Protein AF-A0A800K7D4-F1 (afdb_monomer_lite)

Foldseek 3Di:
DDDPFDDLVNLLLVLLVLLLVVCVCQLVPQDDPQCVFQAVVDVLLLDPNSLVVVQVAFSGDDPVSVVVVHHDSVVSNVRSVQCNVPVRRSNSVCVVVSNVRSNVLSVQLVVCVVPDGSVVSSVRSNCSSCVVVVVPPQPVQVVVLVVQCVVDDDPVSNVVSVVSNVVSVDDPPPPDD

Structure (mmCIF, N/CA/C/O backbone):
data_AF-A0A800K7D4-F1
#
_entry.id   AF-A0A800K7D4-F1
#
loop_
_atom_site.group_PDB
_atom_site.id
_atom_site.type_symbol
_atom_site.label_atom_id
_atom_site.label_alt_id
_atom_site.label_comp_id
_atom_site.label_asym_id
_atom_site.label_entity_id
_atom_site.label_seq_id
_atom_site.pdbx_PDB_ins_code
_atom_site.Cartn_x
_atom_site.Cartn_y
_atom_site.Cartn_z
_atom_site.occupancy
_atom_site.B_iso_or_equiv
_atom_site.auth_seq_id
_atom_site.auth_comp_id
_atom_site.auth_asym_id
_atom_site.auth_atom_id
_atom_site.pdbx_PDB_model_num
ATOM 1 N N . MET A 1 1 ? -34.638 -2.092 23.183 1.00 52.38 1 MET A N 1
ATOM 2 C CA . MET A 1 1 ? -34.035 -3.044 22.227 1.00 52.38 1 MET A CA 1
ATOM 3 C C . MET A 1 1 ? -32.541 -2.761 22.207 1.00 52.38 1 MET A C 1
ATOM 5 O O . MET A 1 1 ? -32.142 -1.750 21.649 1.00 52.38 1 MET A O 1
ATOM 9 N N . SER A 1 2 ? -31.735 -3.540 22.931 1.00 46.84 2 SER A N 1
ATOM 10 C CA . SER A 1 2 ? -30.286 -3.308 23.011 1.00 46.84 2 SER A CA 1
ATOM 11 C C . SER A 1 2 ? -29.636 -3.793 21.720 1.00 46.84 2 SER A C 1
ATOM 13 O O . SER A 1 2 ? -29.827 -4.948 21.340 1.00 46.84 2 SER A O 1
ATOM 15 N N . LEU A 1 3 ? -28.909 -2.916 21.026 1.00 51.38 3 LEU A N 1
ATOM 16 C CA . LEU A 1 3 ? -28.134 -3.319 19.855 1.00 51.38 3 LEU A CA 1
ATOM 17 C C . LEU A 1 3 ? -27.093 -4.369 20.278 1.00 51.38 3 LEU A C 1
ATOM 19 O O . LEU A 1 3 ? -26.510 -4.244 21.359 1.00 51.38 3 LEU A O 1
ATOM 23 N N . PRO A 1 4 ? -26.856 -5.411 19.465 1.00 69.06 4 PRO A N 1
ATOM 24 C CA . PRO A 1 4 ? -25.819 -6.387 19.763 1.00 69.06 4 PRO A CA 1
ATOM 25 C C . PRO A 1 4 ? -24.453 -5.691 19.836 1.00 69.06 4 PRO A C 1
ATOM 27 O O . PRO A 1 4 ? -24.137 -4.845 19.001 1.00 69.06 4 PRO A O 1
ATOM 30 N N . ALA A 1 5 ? -23.639 -6.057 20.829 1.00 79.38 5 ALA A N 1
ATOM 31 C CA . ALA A 1 5 ? -22.302 -5.497 20.997 1.00 79.38 5 ALA A CA 1
ATOM 32 C C . ALA A 1 5 ? -21.438 -5.744 19.742 1.00 79.38 5 ALA A C 1
ATOM 34 O O . ALA A 1 5 ? -21.399 -6.855 19.201 1.00 79.38 5 ALA A O 1
ATOM 35 N N . LEU A 1 6 ? -20.739 -4.706 19.272 1.00 86.50 6 LEU A N 1
ATOM 36 C CA . LEU A 1 6 ? -19.822 -4.800 18.137 1.00 86.50 6 LEU A CA 1
ATOM 37 C C . LEU A 1 6 ? -18.617 -5.669 18.519 1.00 86.50 6 LEU A C 1
ATOM 39 O O . LEU A 1 6 ? -17.787 -5.274 19.332 1.00 86.50 6 LEU A O 1
ATOM 43 N N . SER A 1 7 ? -18.492 -6.849 17.913 1.00 95.38 7 SER A N 1
ATOM 44 C CA . SER A 1 7 ? -17.304 -7.687 18.100 1.00 95.38 7 SER A CA 1
ATOM 45 C C . SER A 1 7 ? -16.097 -7.098 17.361 1.00 95.38 7 SER A C 1
ATOM 47 O O . SER A 1 7 ? -16.237 -6.725 16.191 1.00 95.38 7 SER A O 1
ATOM 49 N N . VAL A 1 8 ? -14.909 -7.154 17.968 1.00 96.00 8 VAL A N 1
ATOM 50 C CA . VAL A 1 8 ? -13.633 -6.725 17.359 1.00 96.00 8 VAL A CA 1
ATOM 51 C C . VAL A 1 8 ? -13.397 -7.376 15.992 1.00 96.00 8 VAL A C 1
ATOM 53 O O . VAL A 1 8 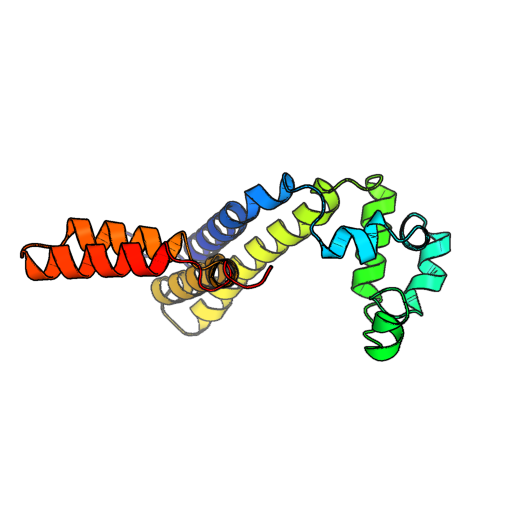? -13.049 -6.694 15.035 1.00 96.00 8 VAL A O 1
ATOM 56 N N . ARG A 1 9 ? -13.684 -8.678 15.845 1.00 97.31 9 ARG A N 1
ATOM 57 C CA . ARG A 1 9 ? -13.520 -9.389 14.564 1.00 97.31 9 ARG A CA 1
ATOM 58 C C . ARG A 1 9 ? -14.369 -8.787 13.440 1.00 97.31 9 ARG A C 1
ATOM 60 O O . ARG A 1 9 ? -13.878 -8.612 12.332 1.00 97.31 9 ARG A O 1
ATOM 67 N N . ARG A 1 10 ? -15.639 -8.469 13.719 1.00 96.44 10 ARG A N 1
ATOM 68 C CA . ARG A 1 10 ? -16.529 -7.809 12.745 1.00 96.44 10 ARG A CA 1
ATOM 69 C C . ARG A 1 10 ? -16.055 -6.393 12.430 1.00 96.44 10 ARG A C 1
ATOM 71 O O . ARG A 1 10 ? -16.090 -6.017 11.268 1.00 96.44 10 ARG A O 1
ATOM 78 N N . ALA A 1 11 ? -15.584 -5.649 13.431 1.00 95.44 11 ALA A N 1
ATOM 79 C CA . ALA A 1 11 ? -15.017 -4.318 13.232 1.00 95.44 11 ALA A CA 1
ATOM 80 C C . ALA A 1 11 ? -13.775 -4.356 12.322 1.00 95.44 11 ALA A C 1
ATOM 82 O O . ALA A 1 11 ? -13.707 -3.609 11.351 1.00 95.44 11 ALA A O 1
ATOM 83 N N . ALA A 1 12 ? -12.839 -5.275 12.575 1.00 97.94 12 ALA A N 1
ATOM 84 C CA . ALA A 1 12 ? -11.634 -5.437 11.765 1.00 97.94 12 ALA A CA 1
ATOM 85 C C . ALA A 1 12 ? -11.963 -5.850 10.322 1.00 97.94 12 ALA A C 1
ATOM 87 O O . ALA A 1 12 ? -11.444 -5.256 9.381 1.00 97.94 12 ALA A O 1
ATOM 88 N N . LEU A 1 13 ? -12.874 -6.816 10.136 1.00 98.19 13 LEU A N 1
ATOM 89 C CA . LEU A 1 13 ? -13.342 -7.214 8.803 1.00 98.19 13 LEU A CA 1
ATOM 90 C C . LEU A 1 13 ? -14.009 -6.052 8.063 1.00 98.19 13 LEU A C 1
ATOM 92 O O . LEU A 1 13 ? -13.747 -5.853 6.881 1.00 98.19 13 LEU A O 1
ATOM 96 N N . PHE A 1 14 ? -14.846 -5.275 8.752 1.00 97.00 14 PHE A N 1
ATOM 97 C CA . PHE A 1 14 ? -15.497 -4.114 8.157 1.00 97.00 14 PHE A CA 1
ATOM 98 C C . PHE A 1 14 ? -14.473 -3.062 7.715 1.00 97.00 14 PHE A C 1
ATOM 100 O O . PHE A 1 14 ? -14.532 -2.608 6.577 1.00 97.00 14 PHE A O 1
ATOM 107 N N . ALA A 1 15 ? -13.496 -2.730 8.566 1.00 96.81 15 ALA A N 1
ATOM 108 C CA . ALA A 1 15 ? -12.430 -1.793 8.218 1.00 96.81 15 ALA A CA 1
ATOM 109 C C . ALA A 1 15 ? -11.585 -2.284 7.031 1.00 96.81 15 ALA A C 1
ATOM 111 O O . ALA A 1 15 ? -11.291 -1.494 6.138 1.00 96.81 15 ALA A O 1
ATOM 112 N N . ALA A 1 16 ? -11.249 -3.577 6.969 1.00 97.69 16 ALA A N 1
ATOM 113 C CA . ALA A 1 16 ? -10.541 -4.149 5.822 1.00 97.69 16 ALA A CA 1
ATOM 114 C C . ALA A 1 16 ? -11.341 -4.043 4.521 1.00 97.69 16 ALA A C 1
ATOM 116 O O . ALA A 1 16 ? -10.790 -3.648 3.495 1.00 97.69 16 ALA A O 1
ATOM 117 N N . VAL A 1 17 ? -12.639 -4.362 4.557 1.00 97.62 17 VAL A N 1
ATOM 118 C CA . VAL A 1 17 ? -13.511 -4.244 3.381 1.00 97.62 17 VAL A CA 1
ATOM 119 C C . VAL A 1 17 ? -13.578 -2.793 2.912 1.00 97.62 17 VAL A C 1
ATOM 121 O O . VAL A 1 17 ? -13.370 -2.537 1.731 1.00 97.62 17 VAL A O 1
ATOM 124 N N . VAL A 1 18 ? -13.804 -1.839 3.820 1.00 96.06 18 VAL A N 1
ATOM 125 C CA . VAL A 1 18 ? -13.840 -0.410 3.469 1.00 96.06 18 VAL A CA 1
ATOM 126 C C . VAL A 1 18 ? -12.495 0.057 2.904 1.00 96.06 18 VAL A C 1
ATOM 128 O O . VAL A 1 18 ? -12.477 0.673 1.841 1.00 96.06 18 VAL A O 1
ATOM 131 N N . GLY A 1 19 ? -11.379 -0.286 3.554 1.00 94.19 19 GLY A N 1
ATOM 132 C CA . GLY A 1 19 ? -10.034 0.062 3.086 1.00 94.19 19 GLY A CA 1
ATOM 133 C C . GLY A 1 19 ? -9.729 -0.491 1.694 1.00 94.19 19 GLY A C 1
ATOM 134 O O . GLY A 1 19 ? -9.208 0.229 0.848 1.00 94.19 19 GLY A O 1
ATOM 135 N N . GLY A 1 20 ? -10.116 -1.736 1.411 1.00 94.50 20 GLY A N 1
ATOM 136 C CA . GLY A 1 20 ? -9.974 -2.313 0.074 1.00 94.50 20 GLY A CA 1
ATOM 137 C C . GLY A 1 20 ? -10.858 -1.623 -0.969 1.00 94.50 20 GLY A C 1
ATOM 138 O O . GLY A 1 20 ? -10.386 -1.303 -2.059 1.00 94.50 20 GLY A O 1
ATOM 139 N N . LEU A 1 21 ? -12.127 -1.359 -0.640 1.00 95.00 21 LEU A N 1
ATOM 140 C CA . LEU A 1 21 ? -13.088 -0.750 -1.566 1.00 95.00 21 LEU A CA 1
ATOM 141 C C . LEU A 1 21 ? -12.703 0.678 -1.970 1.00 95.00 21 LEU A C 1
ATOM 143 O O . LEU A 1 21 ? -12.837 1.017 -3.143 1.00 95.00 21 LEU A O 1
ATOM 147 N N . VAL A 1 22 ? -12.183 1.488 -1.040 1.00 93.12 22 VAL A N 1
ATOM 148 C CA . VAL A 1 22 ? -11.739 2.868 -1.321 1.00 93.12 22 VAL A CA 1
ATOM 149 C C . VAL A 1 22 ? -10.642 2.914 -2.391 1.00 93.12 22 VAL A C 1
ATOM 151 O O . VAL A 1 22 ? -10.618 3.837 -3.200 1.00 93.12 22 VAL A O 1
ATOM 154 N N . HIS A 1 23 ? -9.773 1.902 -2.449 1.00 88.19 23 HIS A N 1
ATOM 155 C CA . HIS A 1 23 ? -8.665 1.844 -3.409 1.00 88.19 23 HIS A CA 1
ATOM 156 C C . HIS A 1 23 ? -8.905 0.885 -4.581 1.00 88.19 23 HIS A C 1
ATOM 158 O O . HIS A 1 23 ? -8.018 0.705 -5.415 1.00 88.19 23 HIS A O 1
ATOM 164 N N . LEU A 1 24 ? -10.096 0.291 -4.702 1.00 90.81 24 LEU A N 1
ATOM 165 C CA . LEU A 1 24 ? -10.374 -0.705 -5.740 1.00 90.81 24 LEU A CA 1
ATOM 166 C C . LEU A 1 24 ? -10.248 -0.129 -7.161 1.00 90.81 24 LEU A C 1
ATOM 168 O O . LEU A 1 24 ? -9.808 -0.825 -8.075 1.00 90.81 24 LEU A O 1
ATOM 172 N N . GLY A 1 25 ? -10.572 1.157 -7.334 1.00 89.69 25 GLY A N 1
ATOM 173 C CA . GLY A 1 25 ? -10.419 1.862 -8.610 1.00 89.69 25 GLY A CA 1
ATOM 174 C C . GLY A 1 25 ? -8.975 1.895 -9.122 1.00 89.69 25 GLY A C 1
ATOM 175 O O . GLY A 1 25 ? -8.765 1.879 -10.332 1.00 89.69 25 GLY A O 1
ATOM 176 N N . ALA A 1 26 ? -7.976 1.833 -8.231 1.00 88.44 26 ALA A N 1
ATOM 177 C CA . ALA A 1 26 ? -6.563 1.848 -8.613 1.00 88.44 26 ALA A CA 1
ATOM 178 C C . ALA A 1 26 ? -6.182 0.676 -9.530 1.00 88.44 26 ALA A C 1
ATOM 180 O O . ALA A 1 26 ? -5.263 0.804 -10.336 1.00 88.44 26 ALA A O 1
ATOM 181 N N . LEU A 1 27 ? -6.909 -0.445 -9.474 1.00 90.88 27 LEU A N 1
ATOM 182 C CA . LEU A 1 27 ? -6.661 -1.592 -10.351 1.00 90.88 27 LEU A CA 1
ATOM 183 C C . LEU A 1 27 ? -6.869 -1.255 -11.838 1.00 90.88 27 LEU A C 1
ATOM 185 O O . LEU A 1 27 ? -6.243 -1.877 -12.692 1.00 90.88 27 LEU A O 1
ATOM 189 N N . TRP A 1 28 ? -7.706 -0.261 -12.151 1.00 90.00 28 TRP A N 1
ATOM 190 C CA . TRP A 1 28 ? -8.003 0.164 -13.523 1.00 90.00 28 TRP A CA 1
ATOM 191 C C . TRP A 1 28 ? -7.291 1.455 -13.947 1.00 90.00 28 TRP A C 1
ATOM 193 O O . TRP A 1 28 ? -7.430 1.865 -15.096 1.00 90.00 28 TRP A O 1
ATOM 203 N N . ASN A 1 29 ? -6.484 2.067 -13.075 1.00 87.62 29 ASN A N 1
ATOM 204 C CA . ASN A 1 29 ? -5.839 3.361 -13.338 1.00 87.62 29 ASN A CA 1
ATOM 205 C C . ASN A 1 29 ? -4.577 3.286 -14.222 1.00 87.62 29 ASN A C 1
ATOM 207 O O . ASN A 1 29 ? -3.857 4.273 -14.340 1.00 87.62 29 ASN A O 1
ATOM 211 N N . GLY A 1 30 ? -4.298 2.145 -14.860 1.00 91.88 30 GLY A N 1
ATOM 212 C CA . GLY A 1 30 ? -3.062 1.967 -15.626 1.00 91.88 30 GLY A CA 1
ATOM 213 C C . GLY A 1 30 ? -1.831 2.074 -14.722 1.00 91.88 30 GLY A C 1
ATOM 214 O O . GLY A 1 30 ? -1.874 1.592 -13.598 1.00 91.88 30 GLY A O 1
ATOM 215 N N . PHE A 1 31 ? -0.746 2.666 -15.218 1.00 92.00 31 PHE A N 1
ATOM 216 C CA . PHE A 1 31 ? 0.439 2.984 -14.417 1.00 92.00 31 PHE A CA 1
ATOM 217 C C . PHE A 1 31 ? 0.251 4.325 -13.703 1.00 92.00 31 PHE A C 1
ATOM 219 O O . PHE A 1 31 ? -0.168 5.301 -14.333 1.00 92.00 31 PHE A O 1
ATOM 226 N N . ALA A 1 32 ? 0.603 4.399 -12.418 1.00 89.62 32 ALA A N 1
ATOM 227 C CA . ALA A 1 32 ? 0.802 5.685 -11.763 1.00 89.62 32 ALA A CA 1
ATOM 228 C C . ALA A 1 32 ? 2.022 6.401 -12.368 1.00 89.62 32 ALA A C 1
ATOM 230 O O . ALA A 1 32 ? 2.863 5.787 -13.028 1.00 89.62 32 ALA A O 1
ATOM 231 N N . TYR A 1 33 ? 2.127 7.713 -12.142 1.00 89.06 33 TYR A N 1
ATOM 232 C CA . TYR A 1 33 ? 3.196 8.527 -12.728 1.00 89.06 33 TYR A CA 1
ATOM 233 C C . TYR A 1 33 ? 4.591 7.959 -12.435 1.00 89.06 33 TYR A C 1
ATOM 235 O O . TYR A 1 33 ? 5.398 7.785 -13.346 1.00 89.06 33 TYR A O 1
ATOM 243 N N . ASP A 1 34 ? 4.840 7.596 -11.178 1.00 88.62 34 ASP A N 1
ATOM 244 C CA . ASP A 1 34 ? 6.127 7.051 -10.765 1.00 88.62 34 ASP A CA 1
ATOM 245 C C . ASP A 1 34 ? 6.396 5.697 -11.421 1.00 88.62 34 ASP A C 1
ATOM 247 O O . ASP A 1 34 ? 7.508 5.474 -11.899 1.00 88.62 34 ASP A O 1
ATOM 251 N N . ASP A 1 35 ? 5.384 4.829 -11.540 1.00 93.81 35 ASP A N 1
ATOM 252 C CA . ASP A 1 35 ? 5.522 3.504 -12.157 1.00 93.81 35 ASP A CA 1
ATOM 253 C C . ASP A 1 35 ? 6.085 3.588 -13.578 1.00 93.81 35 ASP A C 1
ATOM 255 O O . ASP A 1 35 ? 6.831 2.707 -14.006 1.00 93.81 35 ASP A O 1
ATOM 259 N N . LEU A 1 36 ? 5.781 4.661 -14.312 1.00 93.94 36 LEU A N 1
ATOM 260 C CA . LEU A 1 36 ? 6.342 4.875 -15.644 1.00 93.94 36 LEU A CA 1
ATOM 261 C C . LEU A 1 36 ? 7.869 4.995 -15.617 1.00 93.94 36 LEU A C 1
ATOM 263 O O . LEU A 1 36 ? 8.527 4.528 -16.542 1.00 93.94 36 LEU A O 1
ATOM 267 N N . LEU A 1 37 ? 8.436 5.588 -14.570 1.00 92.56 37 LEU A N 1
ATOM 268 C CA . LEU A 1 37 ? 9.876 5.811 -14.437 1.00 92.56 37 LEU A CA 1
ATOM 269 C C . LEU A 1 37 ? 10.584 4.626 -13.779 1.00 92.56 37 LEU A C 1
ATOM 271 O O . LEU A 1 37 ? 11.621 4.185 -14.268 1.00 92.56 37 LEU A O 1
ATOM 275 N N . ILE A 1 38 ? 10.039 4.129 -12.669 1.00 94.00 38 ILE A N 1
ATOM 276 C CA . ILE A 1 38 ? 10.679 3.085 -11.851 1.00 94.00 38 ILE A CA 1
ATOM 277 C C . ILE A 1 38 ? 10.403 1.668 -12.357 1.00 94.00 38 ILE A C 1
ATOM 279 O O . ILE A 1 38 ? 11.131 0.746 -11.995 1.00 94.00 38 ILE A O 1
ATOM 283 N N . ILE A 1 39 ? 9.336 1.479 -13.143 1.00 95.31 39 ILE A N 1
ATOM 284 C CA . ILE A 1 39 ? 8.881 0.159 -13.576 1.00 95.31 39 ILE A CA 1
ATOM 285 C C . ILE A 1 39 ? 8.823 0.070 -15.099 1.00 95.31 39 ILE A C 1
ATOM 287 O O . ILE A 1 39 ? 9.655 -0.600 -15.707 1.00 95.31 39 ILE A O 1
ATOM 291 N N . ALA A 1 40 ? 7.856 0.722 -15.745 1.00 95.50 40 ALA A N 1
ATOM 292 C CA . ALA A 1 40 ? 7.624 0.543 -17.179 1.00 95.50 40 ALA A CA 1
ATOM 293 C C . ALA A 1 40 ? 8.806 1.039 -18.034 1.00 95.50 40 ALA A C 1
ATOM 295 O O . ALA A 1 40 ? 9.124 0.436 -19.058 1.00 95.50 40 ALA A O 1
ATOM 296 N N . GLY A 1 41 ? 9.473 2.107 -17.596 1.00 94.81 41 GLY A N 1
ATOM 297 C CA . GLY A 1 41 ? 10.617 2.724 -18.263 1.00 94.81 41 GLY A CA 1
ATOM 298 C C . GLY A 1 41 ? 11.979 2.116 -17.924 1.00 94.81 41 GLY A C 1
ATOM 299 O O . GLY A 1 41 ? 12.977 2.579 -18.473 1.00 94.81 41 GLY A O 1
ATOM 300 N N . ASP A 1 42 ? 12.048 1.100 -17.057 1.00 93.88 42 ASP A N 1
ATOM 301 C CA . ASP A 1 42 ? 13.305 0.454 -16.670 1.00 93.88 42 ASP A CA 1
ATOM 302 C C . ASP A 1 42 ? 13.386 -1.002 -17.179 1.00 93.88 42 ASP A C 1
ATOM 304 O O . ASP A 1 42 ? 12.954 -1.932 -16.494 1.00 93.88 42 ASP A O 1
ATOM 308 N N . PRO A 1 43 ? 14.036 -1.251 -18.334 1.00 93.88 43 PRO A N 1
ATOM 309 C CA . PRO A 1 43 ? 14.234 -2.603 -18.862 1.00 93.88 43 PRO A CA 1
ATOM 310 C C . PRO A 1 43 ? 14.992 -3.546 -17.915 1.00 93.88 43 PRO A C 1
ATOM 312 O O . PRO A 1 43 ? 14.882 -4.769 -18.028 1.00 93.88 43 PRO A O 1
ATOM 315 N N . GLY A 1 44 ? 15.777 -2.999 -16.981 1.00 93.19 44 GLY A N 1
ATOM 316 C CA . GLY A 1 44 ? 16.550 -3.770 -16.013 1.00 93.19 44 GLY A CA 1
ATOM 317 C C . GLY A 1 44 ? 15.665 -4.541 -15.038 1.00 93.19 44 GLY A C 1
ATOM 318 O O . GLY A 1 44 ? 16.031 -5.643 -14.638 1.00 93.19 44 GLY A O 1
ATOM 319 N N . ILE A 1 45 ? 14.474 -4.036 -14.713 1.00 94.12 45 ILE A N 1
ATOM 320 C CA . ILE A 1 45 ? 13.536 -4.746 -13.833 1.00 94.12 45 ILE A CA 1
ATOM 321 C C . ILE A 1 45 ? 12.611 -5.711 -14.594 1.00 94.12 45 ILE A C 1
ATOM 323 O O . ILE A 1 45 ? 11.884 -6.483 -13.975 1.00 94.12 45 ILE A O 1
ATOM 327 N N . HIS A 1 46 ? 12.646 -5.730 -15.933 1.00 96.75 46 HIS A N 1
ATOM 328 C CA . HIS A 1 46 ? 11.790 -6.610 -16.748 1.00 96.75 46 HIS A CA 1
ATOM 329 C C . HIS A 1 46 ? 12.339 -8.033 -16.894 1.00 96.75 46 HIS A C 1
ATOM 331 O O . HIS A 1 46 ? 11.716 -8.880 -17.534 1.00 96.75 46 HIS A O 1
ATOM 337 N N . SER A 1 47 ? 13.505 -8.316 -16.310 1.00 95.25 47 SER A N 1
ATOM 338 C CA . SER A 1 47 ? 14.126 -9.639 -16.323 1.00 95.25 47 SER A CA 1
ATOM 339 C C . SER A 1 47 ? 14.817 -9.949 -14.996 1.00 95.25 47 SER A C 1
ATOM 341 O O . SER A 1 47 ? 15.350 -9.065 -14.328 1.00 95.25 47 SER A O 1
ATOM 343 N N . LEU A 1 48 ? 14.881 -11.236 -14.639 1.00 93.75 48 LEU A N 1
ATOM 344 C CA . LEU A 1 48 ? 15.616 -11.682 -13.448 1.00 93.75 48 LEU A CA 1
ATOM 345 C C . LEU A 1 48 ? 17.123 -11.414 -13.556 1.00 93.75 48 LEU A C 1
ATOM 347 O O . LEU A 1 48 ? 17.789 -11.226 -12.543 1.00 93.75 48 LEU A O 1
ATOM 351 N N . GLN A 1 49 ? 17.663 -11.392 -14.777 1.00 94.50 49 GLN A N 1
ATOM 352 C CA . GLN A 1 49 ? 19.077 -11.111 -14.990 1.00 94.50 49 GLN A CA 1
ATOM 353 C C . GLN A 1 49 ? 19.403 -9.629 -14.781 1.00 94.50 49 GLN A C 1
ATOM 355 O O . GLN A 1 49 ? 20.382 -9.320 -14.104 1.00 94.50 49 GLN A O 1
ATOM 360 N N . GLY A 1 50 ? 18.576 -8.721 -15.308 1.00 93.50 50 GLY A N 1
ATOM 361 C CA . GLY A 1 50 ? 18.739 -7.281 -15.089 1.00 93.50 50 GLY A CA 1
ATOM 362 C C . GLY A 1 50 ? 18.509 -6.874 -13.631 1.00 93.50 50 GLY A C 1
ATOM 363 O O . GLY A 1 50 ? 19.208 -5.997 -13.118 1.00 93.50 50 GLY A O 1
ATOM 364 N N . LEU A 1 51 ? 17.610 -7.575 -12.929 1.00 94.12 51 LEU A N 1
ATOM 365 C CA . LEU A 1 51 ? 17.326 -7.329 -11.517 1.00 94.12 51 LEU A CA 1
ATOM 366 C C . LEU A 1 51 ? 18.595 -7.370 -10.661 1.00 94.12 51 LEU A C 1
ATOM 368 O O . LEU A 1 51 ? 18.729 -6.564 -9.741 1.00 94.12 51 LEU A O 1
ATOM 372 N N . TRP A 1 52 ? 19.540 -8.270 -10.956 1.00 93.62 52 TRP A N 1
ATOM 373 C CA . TRP A 1 52 ? 20.710 -8.422 -10.093 1.00 93.62 52 TRP A CA 1
ATOM 374 C C . TRP A 1 52 ? 21.541 -7.142 -9.999 1.00 9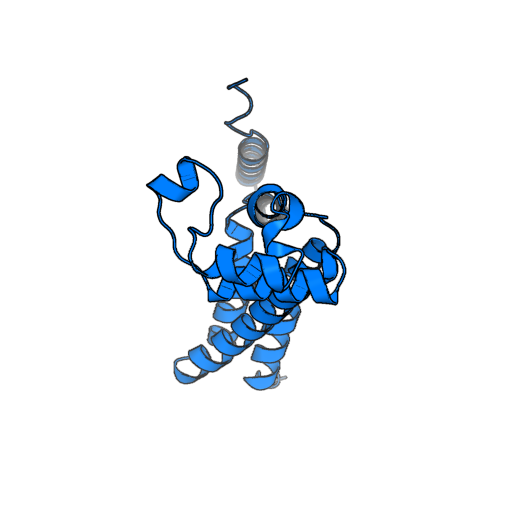3.62 52 TRP A C 1
ATOM 376 O O . TRP A 1 52 ? 22.029 -6.793 -8.926 1.00 93.62 52 TRP A O 1
ATOM 386 N N . GLN A 1 53 ? 21.638 -6.417 -11.113 1.00 93.50 53 GLN A N 1
ATOM 387 C CA . GLN A 1 53 ? 22.272 -5.109 -11.156 1.00 93.50 53 GLN A CA 1
ATOM 388 C C . GLN A 1 53 ? 21.421 -4.059 -10.424 1.00 93.50 53 GLN A C 1
ATOM 390 O O . GLN A 1 53 ? 21.942 -3.333 -9.578 1.00 93.50 53 GLN A O 1
ATOM 395 N N . ARG A 1 54 ? 20.104 -4.019 -10.680 1.00 94.38 54 ARG A N 1
ATOM 396 C CA . ARG A 1 54 ? 19.191 -3.022 -10.085 1.00 94.38 54 ARG A CA 1
ATOM 397 C C . ARG A 1 54 ? 19.094 -3.103 -8.562 1.00 94.38 54 ARG A C 1
ATOM 399 O O . ARG A 1 54 ? 18.837 -2.096 -7.913 1.00 94.38 54 ARG A O 1
ATOM 406 N N . LEU A 1 55 ? 19.346 -4.267 -7.966 1.00 95.62 55 LEU A N 1
ATOM 407 C CA . LEU A 1 55 ? 19.381 -4.413 -6.506 1.00 95.62 55 LEU A CA 1
ATOM 408 C C . LEU A 1 55 ? 20.543 -3.651 -5.845 1.00 95.62 55 LEU A C 1
ATOM 410 O O . LEU A 1 55 ? 20.454 -3.330 -4.658 1.00 95.62 55 LEU A O 1
ATOM 414 N N . GLY A 1 56 ? 21.609 -3.344 -6.590 1.00 94.44 56 GLY A N 1
ATOM 415 C CA . GLY A 1 56 ? 22.736 -2.533 -6.121 1.00 94.44 56 GLY A CA 1
ATOM 416 C C . GLY A 1 56 ? 22.601 -1.033 -6.400 1.00 94.44 56 GLY A C 1
ATOM 417 O O . GLY A 1 56 ? 23.471 -0.266 -5.996 1.00 94.44 56 GLY A O 1
ATOM 418 N N . GLU A 1 57 ? 21.543 -0.607 -7.087 1.00 94.44 57 GLU A N 1
ATOM 419 C CA . GLU A 1 57 ? 21.380 0.765 -7.566 1.00 94.44 57 GLU A CA 1
ATOM 420 C C . GLU A 1 57 ? 20.326 1.547 -6.757 1.00 94.44 57 GLU A C 1
ATOM 422 O O . GLU A 1 57 ? 19.508 0.957 -6.039 1.00 94.44 57 GLU A O 1
ATOM 427 N N . PRO A 1 58 ? 20.335 2.892 -6.831 1.00 94.81 58 PRO A N 1
ATOM 428 C CA . PRO A 1 58 ? 19.256 3.704 -6.285 1.00 94.81 58 PRO A CA 1
ATOM 429 C C . PRO A 1 58 ? 17.905 3.344 -6.912 1.00 94.81 58 PRO A C 1
ATOM 431 O O . PRO A 1 58 ? 17.811 3.027 -8.092 1.00 94.81 58 PRO A O 1
ATOM 434 N N . TYR A 1 59 ? 16.846 3.444 -6.112 1.00 94.12 59 TYR A N 1
ATOM 435 C CA . TYR A 1 59 ? 15.474 3.131 -6.514 1.00 94.12 59 TYR A CA 1
ATOM 436 C C . TYR A 1 59 ? 14.968 4.009 -7.659 1.00 94.12 59 TYR A C 1
ATOM 438 O O . TYR A 1 59 ? 14.271 3.541 -8.551 1.00 94.12 59 TYR A O 1
ATOM 446 N N . TRP A 1 60 ? 15.303 5.296 -7.609 1.00 93.88 60 TRP A N 1
ATOM 447 C CA . TRP A 1 60 ? 14.960 6.237 -8.663 1.00 93.88 60 TRP A CA 1
ATOM 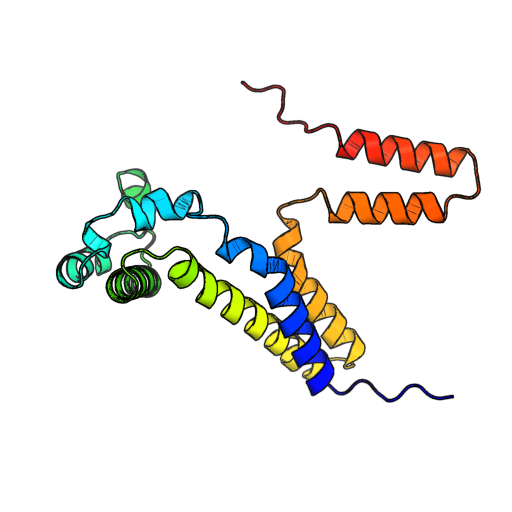448 C C . TRP A 1 60 ? 16.027 6.198 -9.760 1.00 93.88 60 TRP A C 1
ATOM 450 O O . TRP A 1 60 ? 17.216 6.157 -9.436 1.00 93.88 60 TRP A O 1
ATOM 460 N N . PRO A 1 61 ? 15.644 6.250 -11.045 1.00 90.19 61 PRO A N 1
ATOM 461 C CA . PRO A 1 61 ? 16.604 6.268 -12.136 1.00 90.19 61 PRO A CA 1
ATOM 462 C C . PRO A 1 61 ? 17.269 7.645 -12.308 1.00 90.19 61 PRO A C 1
ATOM 464 O O . PRO A 1 61 ? 16.794 8.680 -11.831 1.00 90.19 61 PRO A O 1
ATOM 467 N N . GLY A 1 62 ? 18.369 7.658 -13.061 1.00 88.75 62 GLY A N 1
ATOM 468 C CA . GLY A 1 62 ? 19.023 8.879 -13.535 1.00 88.75 62 GLY A CA 1
ATOM 469 C C . GLY A 1 62 ? 19.757 9.688 -12.460 1.00 88.75 62 GLY A C 1
ATOM 470 O O . GLY A 1 62 ? 19.987 9.242 -11.337 1.00 88.75 62 GLY A O 1
ATOM 471 N N . SER A 1 63 ? 20.144 10.914 -12.827 1.00 88.69 63 SER A N 1
ATOM 472 C CA . SER A 1 63 ? 20.953 11.803 -11.981 1.00 88.69 63 SER A CA 1
ATOM 473 C C . SER A 1 63 ? 20.233 12.246 -10.708 1.00 88.69 63 SER A C 1
ATOM 475 O O . SER A 1 63 ? 20.885 12.453 -9.686 1.00 88.69 63 SER A O 1
ATOM 477 N N . PHE A 1 64 ? 18.903 12.378 -10.744 1.00 87.75 64 PHE A N 1
ATOM 478 C CA . PHE A 1 64 ? 18.096 12.633 -9.550 1.00 87.75 64 PHE A CA 1
ATOM 479 C C . PHE A 1 64 ? 18.202 11.464 -8.566 1.00 87.75 64 PHE A C 1
ATOM 481 O O . PHE A 1 64 ? 18.513 11.662 -7.393 1.00 87.75 64 PHE A O 1
ATOM 488 N N . GLY A 1 65 ? 18.042 10.234 -9.058 1.00 88.69 65 GLY A N 1
ATOM 489 C CA . GLY A 1 65 ? 18.171 9.038 -8.238 1.00 88.69 65 GLY A CA 1
ATOM 490 C C . GLY A 1 65 ? 19.545 8.865 -7.607 1.00 88.69 65 GLY A C 1
ATOM 491 O O . GLY A 1 65 ? 19.632 8.521 -6.429 1.00 88.69 65 GLY A O 1
ATOM 492 N N . SER A 1 66 ? 20.617 9.178 -8.338 1.00 90.69 66 SER A N 1
ATOM 493 C CA . SER A 1 66 ? 21.979 9.165 -7.788 1.00 90.69 66 SER A CA 1
ATOM 494 C C . SER A 1 66 ? 22.205 10.219 -6.699 1.00 90.69 66 SER A C 1
ATOM 496 O O . SER A 1 66 ? 22.952 9.958 -5.762 1.00 90.69 66 SER A O 1
ATOM 498 N N . GLN A 1 67 ? 21.564 11.389 -6.798 1.00 92.62 67 GLN A N 1
ATOM 499 C CA . GLN A 1 67 ? 21.655 12.442 -5.777 1.00 92.62 67 GLN A CA 1
ATOM 500 C C . GLN A 1 67 ? 20.879 12.086 -4.508 1.00 92.62 67 GLN A C 1
ATOM 502 O O . GLN A 1 67 ? 21.380 12.293 -3.406 1.00 92.62 67 GLN A O 1
ATOM 507 N N . VAL A 1 68 ? 19.667 11.540 -4.657 1.00 92.31 68 VAL A N 1
ATOM 508 C CA . VAL A 1 68 ? 18.846 11.107 -3.515 1.00 92.31 68 VAL A CA 1
ATOM 509 C C . VAL A 1 68 ? 19.435 9.853 -2.864 1.00 92.31 68 VAL A C 1
ATOM 511 O O . VAL A 1 68 ? 19.391 9.710 -1.645 1.00 92.31 68 VAL A O 1
ATOM 514 N N . GLY A 1 69 ? 19.967 8.926 -3.665 1.00 91.00 69 GLY A N 1
ATOM 515 C CA . GLY A 1 69 ? 20.625 7.710 -3.184 1.00 91.00 69 GLY A CA 1
ATOM 516 C C . GLY A 1 69 ? 19.699 6.742 -2.440 1.00 91.00 69 GLY A C 1
ATOM 517 O O . GLY A 1 69 ? 20.171 5.922 -1.655 1.00 91.00 69 GLY A O 1
ATOM 518 N N . ALA A 1 70 ? 18.379 6.828 -2.643 1.00 93.44 70 ALA A N 1
ATOM 519 C CA . ALA A 1 70 ? 17.415 5.994 -1.929 1.00 93.44 70 ALA A CA 1
ATOM 520 C C . ALA A 1 70 ? 17.556 4.520 -2.336 1.00 93.44 70 ALA A C 1
ATOM 522 O O . ALA A 1 70 ? 17.110 4.123 -3.409 1.00 93.44 70 ALA A O 1
ATOM 523 N N . TRP A 1 71 ? 18.130 3.696 -1.464 1.00 95.38 71 TRP A N 1
ATOM 524 C CA . TRP A 1 71 ? 18.297 2.264 -1.707 1.00 95.38 71 TRP A CA 1
ATOM 525 C C . TRP A 1 71 ? 17.077 1.470 -1.214 1.00 95.38 71 TRP A C 1
ATOM 527 O O . TRP A 1 71 ? 16.749 1.502 -0.026 1.00 95.38 71 TRP A O 1
ATOM 537 N N . ARG A 1 72 ? 16.370 0.777 -2.125 1.00 95.81 72 ARG A N 1
ATOM 538 C CA . ARG A 1 72 ? 15.125 0.026 -1.832 1.00 95.81 72 ARG A CA 1
ATOM 539 C C . ARG A 1 72 ? 15.103 -1.372 -2.474 1.00 95.81 72 ARG A C 1
ATOM 541 O O . ARG A 1 72 ? 14.176 -1.689 -3.220 1.00 95.81 72 ARG A O 1
ATOM 548 N N . PRO A 1 73 ? 16.079 -2.243 -2.172 1.00 95.69 73 PRO A N 1
ATOM 549 C CA . PRO A 1 73 ? 16.263 -3.514 -2.876 1.00 95.69 73 PRO A CA 1
ATOM 550 C C . PRO A 1 73 ? 15.042 -4.439 -2.775 1.00 95.69 73 PRO A C 1
ATOM 552 O O . PRO A 1 73 ? 14.682 -5.096 -3.745 1.00 95.69 73 PRO A O 1
ATOM 555 N N . VAL A 1 74 ? 14.353 -4.461 -1.629 1.00 96.56 74 VAL A N 1
ATOM 556 C CA . VAL A 1 74 ? 13.144 -5.283 -1.449 1.00 96.56 74 VAL A CA 1
ATOM 557 C C . VAL A 1 74 ? 12.016 -4.812 -2.368 1.00 96.56 74 VAL A C 1
ATOM 559 O O . VAL A 1 74 ? 11.380 -5.629 -3.027 1.00 96.56 74 VAL A O 1
ATOM 562 N N . THR A 1 75 ? 11.789 -3.499 -2.448 1.00 94.56 75 THR A N 1
ATOM 563 C CA . THR A 1 75 ? 10.755 -2.916 -3.310 1.00 94.56 75 THR A CA 1
ATOM 564 C C . THR A 1 75 ? 11.091 -3.130 -4.785 1.00 94.56 75 THR A C 1
ATOM 566 O O . THR A 1 75 ? 10.251 -3.635 -5.524 1.00 94.56 75 THR A O 1
ATOM 569 N N . THR A 1 76 ? 12.331 -2.844 -5.197 1.00 95.50 76 THR A N 1
ATOM 570 C CA . THR A 1 76 ? 12.813 -3.093 -6.566 1.00 95.50 76 THR A CA 1
ATOM 571 C C . THR A 1 76 ? 12.664 -4.564 -6.958 1.00 95.50 76 THR A C 1
ATOM 573 O O . THR A 1 76 ? 12.168 -4.874 -8.040 1.00 95.50 76 THR A O 1
ATOM 576 N N . GLY A 1 77 ? 13.038 -5.484 -6.063 1.00 96.00 77 GLY A N 1
ATOM 577 C CA . GLY A 1 77 ? 12.869 -6.919 -6.273 1.00 96.00 77 GLY A CA 1
ATOM 578 C C . GLY A 1 77 ? 11.407 -7.321 -6.437 1.00 96.00 77 GLY A C 1
ATOM 579 O O . GLY A 1 77 ? 11.086 -8.077 -7.350 1.00 96.00 77 GLY A O 1
ATOM 580 N N . LEU A 1 78 ? 10.509 -6.788 -5.606 1.00 95.62 78 LEU A N 1
ATOM 581 C CA . LEU A 1 78 ? 9.081 -7.083 -5.711 1.00 95.62 78 LEU A CA 1
ATOM 582 C C . LEU A 1 78 ? 8.495 -6.598 -7.044 1.00 95.62 78 LEU A C 1
ATOM 584 O O . LEU A 1 78 ? 7.740 -7.341 -7.674 1.00 95.62 78 LEU A O 1
ATOM 588 N N 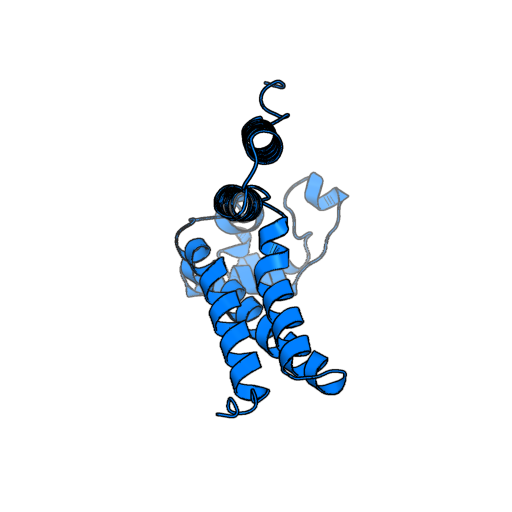. TRP A 1 79 ? 8.880 -5.406 -7.507 1.00 95.38 79 TRP A N 1
ATOM 589 C CA . TRP A 1 79 ? 8.470 -4.900 -8.818 1.00 95.38 79 TRP A CA 1
ATOM 590 C C . TRP A 1 79 ? 8.969 -5.769 -9.960 1.00 95.38 79 TRP A C 1
ATOM 592 O O . TRP A 1 79 ? 8.169 -6.169 -10.804 1.00 95.38 79 TRP A O 1
ATOM 602 N N . ALA A 1 80 ? 10.247 -6.143 -9.948 1.00 96.00 80 ALA A N 1
ATOM 603 C CA . ALA A 1 80 ? 10.811 -6.994 -10.987 1.00 96.00 80 ALA A CA 1
ATOM 604 C C . ALA A 1 80 ? 10.167 -8.387 -11.019 1.00 96.00 80 ALA A C 1
ATOM 606 O O . ALA A 1 80 ? 9.784 -8.877 -12.080 1.00 96.00 80 ALA A O 1
ATOM 607 N N . LEU A 1 81 ? 9.989 -9.022 -9.856 1.00 96.56 81 LEU A N 1
ATOM 608 C CA . LEU A 1 81 ? 9.341 -10.333 -9.766 1.00 96.56 81 LEU A CA 1
ATOM 609 C C . LEU A 1 81 ? 7.887 -10.273 -10.241 1.00 96.56 81 LEU A C 1
ATOM 611 O O . LEU A 1 81 ? 7.451 -11.150 -10.987 1.00 96.56 81 LEU A O 1
ATOM 615 N N . THR A 1 82 ? 7.152 -9.227 -9.859 1.00 96.44 82 THR A N 1
ATOM 616 C CA . THR A 1 82 ? 5.766 -9.027 -10.301 1.00 96.44 82 THR A CA 1
ATOM 617 C C . THR A 1 82 ? 5.702 -8.782 -11.803 1.00 96.44 82 THR A C 1
ATOM 619 O O . THR A 1 82 ? 4.850 -9.360 -12.481 1.00 96.44 82 THR A O 1
ATOM 622 N N . TRP A 1 83 ? 6.625 -7.986 -12.347 1.00 97.06 83 TRP A N 1
ATOM 623 C CA . TRP A 1 83 ? 6.718 -7.750 -13.782 1.00 97.06 83 TRP A CA 1
ATOM 624 C C . TRP A 1 83 ? 6.974 -9.047 -14.541 1.00 97.06 83 TRP A C 1
ATOM 626 O O . TRP A 1 83 ? 6.209 -9.383 -15.440 1.00 97.06 83 TRP A O 1
ATOM 636 N N . VAL A 1 84 ? 8.004 -9.803 -14.155 1.00 96.56 84 VAL A N 1
ATOM 637 C CA . VAL A 1 84 ? 8.371 -11.069 -14.805 1.00 96.56 84 VAL A CA 1
ATOM 638 C C . VAL A 1 84 ? 7.225 -12.081 -14.730 1.00 96.56 84 VAL A C 1
ATOM 640 O O . VAL A 1 84 ? 6.938 -12.752 -15.717 1.00 96.56 84 VAL A O 1
ATOM 643 N N . ALA A 1 85 ? 6.537 -12.172 -13.590 1.00 97.38 85 ALA A N 1
ATOM 644 C CA . ALA A 1 85 ? 5.434 -13.114 -13.405 1.00 97.38 85 ALA A CA 1
ATOM 645 C C . ALA A 1 85 ? 4.155 -12.730 -14.169 1.00 97.38 85 ALA A C 1
ATOM 647 O O . ALA A 1 85 ? 3.353 -13.605 -14.490 1.00 97.38 85 ALA A O 1
ATOM 648 N N . SER A 1 86 ? 3.940 -11.440 -14.442 1.00 96.75 86 SER A N 1
ATOM 649 C CA . SER A 1 86 ? 2.679 -10.930 -15.003 1.00 96.75 86 SER A CA 1
ATOM 650 C C . SER A 1 86 ? 2.807 -10.269 -16.376 1.00 96.75 86 SER A C 1
ATOM 652 O O . SER A 1 86 ? 1.800 -9.848 -16.939 1.00 96.75 86 SER A O 1
ATOM 654 N N . SER A 1 87 ? 4.026 -10.179 -16.914 1.00 95.31 87 SER A N 1
ATOM 655 C CA . SER A 1 87 ? 4.351 -9.440 -18.141 1.00 95.31 87 SER A CA 1
ATOM 656 C C . SER A 1 87 ? 3.902 -7.969 -18.093 1.00 95.31 87 SER A C 1
ATOM 658 O O . SER A 1 87 ? 3.329 -7.457 -19.051 1.00 95.31 87 SER A O 1
ATOM 660 N N . GLY A 1 88 ? 4.144 -7.296 -16.962 1.00 93.25 88 GLY A N 1
ATOM 661 C CA . GLY A 1 88 ? 3.853 -5.866 -16.782 1.00 93.25 88 GLY A CA 1
ATOM 662 C C . GLY A 1 88 ? 2.377 -5.512 -16.561 1.00 93.25 88 GLY A C 1
ATOM 663 O O . GLY A 1 88 ? 1.969 -4.386 -16.833 1.00 93.25 88 GLY A O 1
ATOM 664 N N . SER A 1 89 ? 1.561 -6.448 -16.067 1.00 95.69 89 SER A N 1
ATOM 665 C CA . SER A 1 89 ? 0.157 -6.174 -15.736 1.00 95.69 89 SER A CA 1
ATOM 666 C C . SER A 1 89 ? 0.037 -5.164 -14.588 1.00 95.69 89 SER A C 1
ATOM 668 O O . SER A 1 89 ? 0.450 -5.437 -13.460 1.00 95.69 89 SER A O 1
ATOM 670 N N . THR A 1 90 ? -0.599 -4.020 -14.844 1.00 94.56 90 THR A N 1
ATOM 671 C CA . THR A 1 90 ? -0.845 -2.973 -13.834 1.00 94.56 90 THR A CA 1
ATOM 672 C C . THR A 1 90 ? -1.735 -3.472 -12.697 1.00 94.56 90 THR A C 1
ATOM 674 O O . THR A 1 90 ? -1.484 -3.179 -11.532 1.00 94.56 90 THR A O 1
ATOM 677 N N . VAL A 1 91 ? -2.714 -4.331 -13.001 1.00 95.94 91 VAL A N 1
ATOM 678 C CA . VAL A 1 91 ? -3.540 -4.993 -11.978 1.00 95.94 91 VAL A CA 1
ATOM 679 C C . VAL A 1 91 ? -2.670 -5.839 -11.048 1.00 95.94 91 VAL A C 1
ATOM 681 O O . VAL A 1 91 ? -2.859 -5.798 -9.835 1.00 95.94 91 VAL A O 1
ATOM 684 N N . ALA A 1 92 ? -1.704 -6.588 -11.591 1.00 95.56 92 ALA A N 1
ATOM 685 C CA . ALA A 1 92 ? -0.807 -7.413 -10.782 1.00 95.56 92 ALA A CA 1
ATOM 686 C C . ALA A 1 92 ? 0.133 -6.568 -9.907 1.00 95.56 92 ALA A C 1
ATOM 688 O O . ALA A 1 92 ? 0.462 -6.986 -8.800 1.00 95.56 92 ALA A O 1
ATOM 689 N N . LEU A 1 93 ? 0.521 -5.378 -10.375 1.00 92.88 93 LEU A N 1
ATOM 690 C CA . LEU A 1 93 ? 1.335 -4.425 -9.617 1.00 92.88 93 LEU A CA 1
ATOM 691 C C . LEU A 1 93 ? 0.535 -3.732 -8.499 1.00 92.88 93 LEU A C 1
ATOM 693 O O . LEU A 1 93 ? 1.061 -3.527 -7.407 1.00 92.88 93 LEU A O 1
ATOM 697 N N . HIS A 1 94 ? -0.745 -3.425 -8.725 1.00 94.06 94 HIS A N 1
ATOM 698 C CA . HIS A 1 94 ? -1.569 -2.667 -7.773 1.00 94.06 94 HIS A CA 1
ATOM 699 C C . HIS A 1 94 ? -2.327 -3.534 -6.764 1.00 94.06 94 HIS A C 1
ATOM 701 O O . HIS A 1 94 ? -2.516 -3.125 -5.615 1.00 94.06 94 HIS A O 1
ATOM 707 N N . LEU A 1 95 ? -2.758 -4.737 -7.151 1.00 94.81 95 LEU A N 1
ATOM 708 C CA . LEU A 1 95 ? -3.563 -5.606 -6.290 1.00 94.81 95 LEU A CA 1
ATOM 709 C C . LEU A 1 95 ? -2.899 -5.906 -4.934 1.00 94.81 95 LEU A C 1
ATOM 711 O O . LEU A 1 95 ? -3.587 -5.784 -3.916 1.00 94.81 95 LEU A O 1
ATOM 715 N N . PRO A 1 96 ? -1.592 -6.227 -4.854 1.00 92.50 96 PRO A N 1
ATOM 716 C CA . PRO A 1 96 ? -0.929 -6.431 -3.570 1.00 92.50 96 PRO A CA 1
ATOM 717 C C . PRO A 1 96 ? -0.997 -5.205 -2.655 1.00 92.50 96 PRO A C 1
ATOM 719 O O . PRO A 1 96 ? -1.202 -5.367 -1.454 1.00 92.50 96 PRO A O 1
ATOM 722 N N . ALA A 1 97 ? -0.884 -3.988 -3.199 1.00 91.75 97 ALA A N 1
ATOM 723 C CA . ALA A 1 97 ? -0.972 -2.758 -2.415 1.00 91.75 97 ALA A CA 1
ATOM 724 C C . ALA A 1 97 ? -2.384 -2.552 -1.839 1.00 91.75 97 ALA A C 1
ATOM 726 O O . ALA A 1 97 ? -2.524 -2.251 -0.653 1.00 91.75 97 ALA A O 1
ATOM 727 N N . VAL A 1 98 ? -3.430 -2.804 -2.637 1.00 93.75 98 VAL A N 1
ATOM 728 C CA . VAL A 1 98 ? -4.832 -2.738 -2.180 1.00 93.75 98 VAL A CA 1
ATOM 729 C C . VAL A 1 98 ? -5.096 -3.759 -1.067 1.00 93.75 98 VAL A C 1
ATOM 731 O O . VAL A 1 98 ? -5.680 -3.423 -0.034 1.00 93.75 98 VAL A O 1
ATOM 734 N N . LEU A 1 99 ? -4.633 -5.001 -1.241 1.00 95.50 99 LEU A N 1
ATOM 735 C CA . LEU A 1 99 ? -4.788 -6.060 -0.237 1.00 95.50 99 LEU A CA 1
ATOM 736 C C . LEU A 1 99 ? -3.996 -5.768 1.043 1.00 95.50 99 LEU A C 1
ATOM 738 O O . LEU A 1 99 ? -4.485 -6.031 2.146 1.00 95.50 99 LEU A O 1
ATOM 742 N N . LEU A 1 100 ? -2.789 -5.216 0.911 1.00 93.88 100 LEU A N 1
ATOM 743 C CA . LEU A 1 100 ? -1.965 -4.830 2.049 1.00 93.88 100 LEU A CA 1
ATOM 744 C C . LEU A 1 100 ? -2.629 -3.697 2.833 1.00 93.88 100 LEU A C 1
ATOM 746 O O . LEU A 1 100 ? -2.750 -3.809 4.049 1.00 93.88 100 LEU A O 1
ATOM 750 N N . HIS A 1 101 ? -3.136 -2.663 2.159 1.00 94.25 101 HIS A N 1
ATOM 751 C CA . HIS A 1 101 ? -3.862 -1.573 2.816 1.00 94.25 101 HIS A CA 1
ATOM 752 C C . HIS A 1 101 ? -5.104 -2.073 3.560 1.00 94.25 101 HIS A C 1
ATOM 754 O O . HIS A 1 101 ? -5.273 -1.774 4.743 1.00 94.25 101 HIS A O 1
ATOM 760 N N . ALA A 1 102 ? -5.926 -2.910 2.919 1.00 96.12 102 ALA A N 1
ATOM 761 C CA . ALA A 1 102 ? -7.071 -3.554 3.566 1.00 96.12 102 ALA A CA 1
ATOM 762 C C . ALA A 1 102 ? -6.649 -4.348 4.818 1.00 96.12 102 ALA A C 1
ATOM 764 O O . ALA A 1 102 ? -7.279 -4.252 5.875 1.00 96.12 102 ALA A O 1
ATOM 765 N N . SER A 1 103 ? -5.543 -5.090 4.728 1.00 97.88 103 SER A N 1
ATOM 766 C CA . SER A 1 103 ? -4.996 -5.854 5.854 1.00 97.88 103 SER A CA 1
ATOM 767 C C . SER A 1 103 ? -4.532 -4.939 6.989 1.00 97.88 103 SER A C 1
ATOM 769 O O . SER A 1 103 ? -4.846 -5.199 8.150 1.00 97.88 103 SER A O 1
ATOM 771 N N . VAL A 1 104 ? -3.846 -3.837 6.675 1.00 97.38 104 VAL A N 1
ATOM 772 C CA . VAL A 1 104 ? -3.400 -2.856 7.675 1.00 97.38 104 VAL A CA 1
ATOM 773 C C . VAL A 1 104 ? -4.593 -2.174 8.345 1.00 97.38 104 VAL A C 1
ATOM 775 O O . VAL A 1 104 ? -4.577 -2.024 9.563 1.00 97.38 104 VAL A O 1
ATOM 778 N N . CYS A 1 105 ? -5.667 -1.860 7.615 1.00 96.88 105 CYS A N 1
ATOM 779 C CA . CYS A 1 105 ? -6.899 -1.329 8.211 1.00 96.88 105 CYS A CA 1
ATOM 780 C C . CYS A 1 105 ? -7.463 -2.275 9.287 1.00 96.88 105 CYS A C 1
ATOM 782 O O . CYS A 1 105 ? -7.816 -1.830 10.380 1.00 96.88 105 CYS A O 1
ATOM 784 N N . ALA A 1 106 ? -7.502 -3.586 9.018 1.00 98.06 106 ALA A N 1
ATOM 785 C CA . ALA A 1 106 ? -7.882 -4.575 10.029 1.00 98.06 106 ALA A CA 1
ATOM 786 C C . ALA A 1 106 ? -6.894 -4.619 11.203 1.00 98.06 106 ALA A C 1
ATOM 788 O O . ALA A 1 106 ? -7.330 -4.641 12.354 1.00 98.06 106 ALA A O 1
ATOM 789 N N . LEU A 1 107 ? -5.584 -4.617 10.935 1.00 98.31 107 LEU A N 1
ATOM 790 C CA . LEU A 1 107 ? -4.552 -4.644 11.978 1.00 98.31 107 LEU A CA 1
ATOM 791 C C . LEU A 1 107 ? -4.617 -3.414 12.892 1.00 98.31 107 LEU A C 1
ATOM 793 O O . LEU A 1 107 ? -4.442 -3.561 14.097 1.00 98.31 107 LEU A O 1
ATOM 797 N N . VAL A 1 108 ? -4.936 -2.233 12.356 1.00 97.88 108 VAL A N 1
ATOM 798 C CA . VAL A 1 108 ? -5.168 -1.016 13.149 1.00 97.88 108 VAL A CA 1
ATOM 799 C C . VAL A 1 108 ? -6.342 -1.211 14.104 1.00 97.88 108 VAL A C 1
ATOM 801 O O . VAL A 1 108 ? -6.216 -0.893 15.284 1.00 97.88 108 VAL A O 1
ATOM 804 N N . VAL A 1 109 ? -7.462 -1.785 13.648 1.00 97.50 109 VAL A N 1
ATOM 805 C CA . VAL A 1 109 ? -8.596 -2.081 14.542 1.00 97.50 109 VAL A CA 1
ATOM 806 C C . VAL A 1 109 ? -8.195 -3.073 15.631 1.00 97.50 109 VAL A C 1
ATOM 808 O O . VAL A 1 109 ? -8.533 -2.860 16.793 1.00 97.50 109 VAL A O 1
ATOM 811 N N . LEU A 1 110 ? -7.475 -4.142 15.276 1.00 98.31 110 LEU A N 1
ATOM 812 C CA . LEU A 1 110 ? -7.008 -5.134 16.247 1.00 98.31 110 LEU A CA 1
ATOM 813 C C . LEU A 1 110 ? -6.094 -4.487 17.295 1.00 98.31 110 LEU A C 1
ATOM 815 O O . LEU A 1 110 ? -6.340 -4.636 18.487 1.00 98.31 110 LEU A O 1
ATOM 819 N N . LEU A 1 111 ? -5.120 -3.688 16.861 1.00 98.25 111 LEU A N 1
ATOM 820 C CA . LEU A 1 111 ? -4.201 -2.975 17.746 1.00 98.25 111 LEU A CA 1
ATOM 821 C C . LEU A 1 111 ? -4.929 -1.988 18.665 1.00 98.25 111 LEU A C 1
ATOM 823 O O . LEU A 1 111 ? -4.701 -1.982 19.871 1.00 98.25 111 LEU A O 1
ATOM 827 N N . LEU A 1 112 ? -5.820 -1.157 18.119 1.00 97.50 112 LEU A N 1
ATOM 828 C CA . LEU A 1 112 ? -6.562 -0.182 18.918 1.00 97.50 112 LEU A CA 1
ATOM 829 C C . LEU A 1 112 ? -7.526 -0.865 19.890 1.00 97.50 112 LEU A C 1
ATOM 831 O O . LEU A 1 112 ? -7.759 -0.345 20.977 1.00 97.50 112 LEU A O 1
ATOM 835 N N . SER A 1 113 ? -8.061 -2.039 19.551 1.00 97.25 113 SER A N 1
ATOM 836 C CA . SER A 1 113 ? -8.959 -2.767 20.452 1.00 97.25 113 SER A CA 1
ATOM 837 C C . SER A 1 113 ? -8.288 -3.266 21.736 1.00 97.25 113 SER A C 1
ATOM 839 O O . SER A 1 113 ? -8.988 -3.504 22.715 1.00 97.25 113 SER A O 1
ATOM 841 N N . GLU A 1 114 ? -6.953 -3.333 21.771 1.00 97.94 114 GLU A N 1
ATOM 842 C CA . GLU A 1 114 ? -6.185 -3.595 22.998 1.00 97.94 114 GLU A CA 1
ATOM 843 C C . GLU A 1 114 ? -6.151 -2.380 23.949 1.00 97.94 114 GLU A C 1
ATOM 845 O O . GLU A 1 114 ? -5.781 -2.510 25.114 1.00 97.94 114 GLU A O 1
ATOM 850 N N . LEU A 1 115 ? -6.530 -1.185 23.475 1.00 97.56 115 LEU A N 1
ATOM 851 C CA . LEU A 1 115 ? -6.413 0.084 24.211 1.00 97.56 115 LEU A CA 1
ATOM 852 C C . LEU A 1 115 ? -7.757 0.779 24.463 1.00 97.56 115 LEU A C 1
ATOM 854 O O . LEU A 1 115 ? -7.880 1.584 25.386 1.00 97.56 115 LEU A O 1
ATOM 858 N N . MET A 1 116 ? -8.759 0.526 23.624 1.00 95.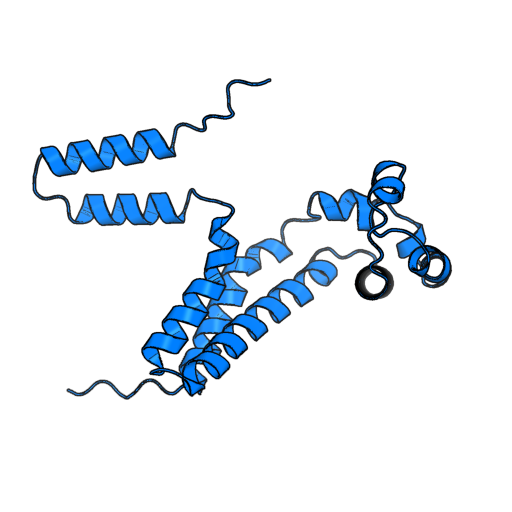50 116 MET A N 1
ATOM 859 C CA . MET A 1 116 ? -10.041 1.231 23.647 1.00 95.50 116 MET A CA 1
ATOM 860 C C . MET A 1 116 ? -11.198 0.327 23.218 1.00 95.50 116 MET A C 1
ATOM 862 O O . MET A 1 116 ? -11.019 -0.814 22.803 1.00 95.50 116 MET A O 1
ATOM 866 N N . SER A 1 117 ? -12.422 0.852 23.309 1.00 91.88 117 SER A N 1
ATOM 867 C CA . SER A 1 117 ? -13.619 0.115 22.897 1.00 91.88 117 SER A CA 1
ATOM 868 C C . SER A 1 117 ? -13.570 -0.290 21.416 1.00 91.88 117 SER A C 1
ATOM 870 O O . SER A 1 117 ? -12.990 0.413 20.587 1.00 91.88 117 SER A O 1
ATOM 872 N N . ALA A 1 118 ? -14.268 -1.371 21.049 1.00 91.00 118 ALA A N 1
ATOM 873 C CA . ALA A 1 118 ? -14.366 -1.820 19.657 1.00 91.00 118 ALA A CA 1
ATOM 874 C C . ALA A 1 118 ? -14.915 -0.739 18.705 1.00 91.00 118 ALA A C 1
ATOM 876 O O . ALA A 1 118 ? -14.541 -0.706 17.536 1.00 91.00 118 ALA A O 1
ATOM 877 N N . ALA A 1 119 ? -15.780 0.157 19.196 1.00 91.12 119 ALA A N 1
ATOM 878 C CA . ALA A 1 119 ? -16.303 1.275 18.412 1.00 91.12 119 ALA A CA 1
ATOM 879 C C . ALA A 1 119 ? -15.223 2.335 18.139 1.00 91.12 119 ALA A C 1
ATOM 881 O O . ALA A 1 119 ? -15.075 2.786 17.006 1.00 91.12 119 ALA A O 1
ATOM 882 N N . SER A 1 120 ? -14.434 2.691 19.155 1.00 93.88 120 SER A N 1
ATOM 883 C CA . SER A 1 120 ? -13.309 3.626 19.018 1.00 93.88 120 SER A CA 1
ATOM 884 C C . SER A 1 120 ? -12.199 3.048 18.131 1.00 93.88 120 SER A C 1
ATOM 886 O O . SER A 1 120 ? -11.664 3.746 17.273 1.00 93.88 120 SER A O 1
ATOM 888 N N . ALA A 1 121 ? -11.911 1.751 18.269 1.00 93.69 121 ALA A N 1
ATOM 889 C CA . ALA A 1 121 ? -10.958 1.042 17.423 1.00 93.69 121 ALA A CA 1
ATOM 890 C C . ALA A 1 121 ? -11.417 0.986 15.957 1.00 93.69 121 ALA A C 1
ATOM 892 O O . ALA A 1 121 ? -10.626 1.246 15.051 1.00 93.69 121 ALA A O 1
ATOM 893 N N . LEU A 1 122 ? -12.706 0.707 15.721 1.00 94.44 122 LEU A N 1
ATOM 894 C CA . LEU A 1 122 ? -13.304 0.763 14.388 1.00 94.44 122 LEU A CA 1
ATOM 895 C C . LEU A 1 122 ? -13.165 2.156 13.774 1.00 94.44 122 LEU A C 1
ATOM 897 O O . LEU A 1 122 ? -12.753 2.270 12.624 1.00 94.44 122 LEU A O 1
ATOM 901 N N . PHE A 1 123 ? -13.482 3.204 14.539 1.00 94.00 123 PHE A N 1
ATOM 902 C CA . PHE A 1 123 ? -13.322 4.581 14.082 1.00 94.00 123 PHE A CA 1
ATOM 903 C C . PHE A 1 123 ? -11.878 4.854 13.644 1.00 94.00 123 PHE A C 1
ATOM 905 O O . PHE A 1 123 ? -11.674 5.342 12.539 1.00 94.00 123 PHE A O 1
ATOM 912 N N . GLY A 1 124 ? -10.880 4.452 14.437 1.00 93.75 124 GLY A N 1
ATOM 913 C CA . GLY A 1 124 ? -9.471 4.585 14.054 1.00 93.75 124 GLY A CA 1
ATOM 914 C C . GLY A 1 124 ? -9.099 3.805 12.786 1.00 93.75 124 GLY A C 1
ATOM 915 O O . GLY A 1 124 ? -8.388 4.333 11.935 1.00 93.75 124 GLY A O 1
ATOM 916 N N . GLY A 1 125 ? -9.624 2.589 12.608 1.00 94.44 125 GLY A N 1
ATOM 917 C CA . GLY A 1 125 ? -9.432 1.807 11.381 1.00 94.44 125 GLY A CA 1
ATOM 918 C C . GLY A 1 125 ? -10.078 2.436 10.142 1.00 94.44 125 GLY A C 1
ATOM 919 O O . GLY A 1 125 ? -9.487 2.404 9.067 1.00 94.44 125 GLY A O 1
ATOM 920 N N . LEU A 1 126 ? -11.260 3.044 10.282 1.00 94.12 126 LEU A N 1
ATOM 921 C CA . LEU A 1 126 ? -11.942 3.755 9.192 1.00 94.12 126 LEU A CA 1
ATOM 922 C C . LEU A 1 126 ? -11.268 5.087 8.862 1.00 94.12 126 LEU A C 1
ATOM 924 O O . LEU A 1 126 ? -11.141 5.427 7.687 1.00 94.12 126 LEU A O 1
ATOM 928 N N . VAL A 1 127 ? -10.792 5.806 9.884 1.00 92.94 127 VAL A N 1
ATOM 929 C CA . VAL A 1 127 ? -9.917 6.960 9.683 1.00 92.94 127 VAL A CA 1
ATOM 930 C C . VAL A 1 127 ? -8.684 6.504 8.922 1.00 92.94 127 VAL A C 1
ATOM 932 O O . VAL A 1 127 ? -8.424 7.079 7.888 1.00 92.94 127 VAL A O 1
ATOM 935 N N . PHE A 1 128 ? -7.983 5.439 9.314 1.00 92.50 128 PHE A N 1
ATOM 936 C CA . PHE A 1 128 ? -6.824 4.946 8.558 1.00 92.50 128 PHE A CA 1
ATOM 937 C C . PHE A 1 128 ? -7.169 4.554 7.108 1.00 92.50 128 PHE A C 1
ATOM 939 O O . PHE A 1 128 ? -6.425 4.888 6.187 1.00 92.50 128 PHE A O 1
ATOM 946 N N . ALA A 1 129 ? -8.318 3.903 6.894 1.00 92.00 129 ALA A N 1
ATOM 947 C CA . ALA A 1 129 ? -8.784 3.490 5.572 1.00 92.00 129 ALA A CA 1
ATOM 948 C C . ALA A 1 129 ? -8.938 4.667 4.595 1.00 92.00 129 ALA A C 1
ATOM 950 O O . ALA A 1 129 ? -8.631 4.507 3.415 1.00 92.00 129 ALA A O 1
ATOM 951 N N . GLY A 1 130 ? -9.400 5.824 5.087 1.00 81.62 130 GLY A N 1
ATOM 952 C CA . GLY A 1 130 ? -9.630 7.036 4.295 1.00 81.62 130 GLY A CA 1
ATOM 953 C C . GLY A 1 130 ? -8.630 8.175 4.525 1.00 81.62 130 GLY A C 1
ATOM 954 O O . GLY A 1 130 ? -8.590 9.105 3.732 1.00 81.62 130 GLY A O 1
ATOM 955 N N . ALA A 1 131 ? -7.791 8.131 5.558 1.00 59.72 131 ALA A N 1
ATOM 956 C CA . ALA A 1 131 ? -6.825 9.185 5.885 1.00 59.72 131 ALA A CA 1
ATOM 957 C C . ALA A 1 131 ? -5.713 9.273 4.836 1.00 59.72 131 ALA A C 1
ATOM 959 O O . ALA A 1 131 ? -5.101 10.323 4.691 1.00 59.72 131 ALA A O 1
ATOM 960 N N . TYR A 1 132 ? -5.512 8.212 4.048 1.00 47.53 132 TYR A N 1
ATOM 961 C CA . TYR A 1 132 ? -4.710 8.270 2.825 1.00 47.53 132 TYR A CA 1
ATOM 962 C C . TYR A 1 132 ? -5.479 8.776 1.594 1.00 47.53 132 TYR A C 1
ATOM 964 O O . TYR A 1 132 ? -4.855 9.231 0.642 1.00 47.53 132 TYR A O 1
ATOM 972 N N . ALA A 1 133 ? -6.816 8.758 1.605 1.00 44.56 133 ALA A N 1
ATOM 973 C CA . ALA A 1 133 ? -7.622 9.472 0.610 1.00 44.56 133 ALA A CA 1
ATOM 974 C C . ALA A 1 133 ? -7.640 10.997 0.867 1.00 44.56 133 ALA A C 1
ATOM 976 O O . ALA A 1 133 ? -7.942 11.764 -0.040 1.00 44.56 133 ALA A O 1
ATOM 977 N N . GLY A 1 134 ? -7.252 11.440 2.071 1.00 38.72 134 GLY A N 1
ATOM 978 C CA . GLY A 1 134 ? -7.104 12.848 2.476 1.00 38.72 134 GLY A CA 1
ATOM 979 C C . GLY A 1 134 ? -5.831 13.552 1.989 1.00 38.72 134 GLY A C 1
ATOM 980 O O . GLY A 1 134 ? -5.475 14.595 2.517 1.00 38.72 134 GLY A O 1
ATOM 981 N N . VAL A 1 135 ? -5.125 12.993 1.001 1.00 40.00 135 VAL A N 1
ATOM 982 C CA . VAL A 1 135 ? -4.160 13.757 0.179 1.00 40.00 135 VAL A CA 1
ATOM 983 C C . VAL A 1 135 ? -4.811 14.173 -1.162 1.00 40.00 135 VAL A C 1
ATOM 985 O O . VAL A 1 135 ? -4.159 14.726 -2.039 1.00 40.00 135 VAL A O 1
ATOM 988 N N . GLY A 1 136 ? -6.128 13.956 -1.318 1.00 43.50 136 GLY A N 1
ATOM 989 C CA . GLY A 1 136 ? -6.947 14.403 -2.452 1.00 43.50 136 GLY A CA 1
ATOM 990 C C . GLY A 1 136 ? -8.255 15.064 -1.994 1.00 43.50 136 GLY A C 1
ATOM 991 O O . GLY A 1 136 ? -9.344 14.516 -2.177 1.00 43.50 136 GLY A O 1
ATOM 992 N N . ASP A 1 137 ? -8.152 16.238 -1.374 1.00 52.50 137 ASP A N 1
ATOM 993 C CA . ASP A 1 137 ? -9.242 16.984 -0.729 1.00 52.50 137 ASP A CA 1
ATOM 994 C C . ASP A 1 137 ? -10.258 17.618 -1.700 1.00 52.50 137 ASP A C 1
ATOM 996 O O . ASP A 1 137 ? -10.263 18.823 -1.929 1.00 52.50 137 ASP A O 1
ATOM 1000 N N . THR A 1 138 ? -11.203 16.839 -2.229 1.00 52.44 138 THR A N 1
ATOM 1001 C CA . THR A 1 138 ? -12.413 17.419 -2.864 1.00 52.44 138 THR A CA 1
ATOM 1002 C C . THR A 1 138 ? -13.686 16.658 -2.523 1.00 52.44 138 THR A C 1
ATOM 1004 O O . THR A 1 138 ? -14.675 17.259 -2.108 1.00 52.44 138 THR A O 1
ATOM 1007 N N . VAL A 1 139 ? -13.680 15.328 -2.612 1.00 53.78 139 VAL A N 1
ATOM 1008 C CA . VAL A 1 139 ? -14.908 14.524 -2.451 1.00 53.78 139 VAL A CA 1
ATOM 1009 C C . VAL A 1 139 ? -15.415 14.506 -1.003 1.00 53.78 139 VAL A C 1
ATOM 1011 O O . VAL A 1 139 ? -16.617 14.620 -0.767 1.00 53.78 139 VAL A O 1
ATOM 1014 N N . ALA A 1 140 ? -14.514 14.423 -0.020 1.00 52.31 140 ALA A N 1
ATOM 1015 C CA . ALA A 1 140 ? -14.886 14.472 1.397 1.00 52.31 140 ALA A CA 1
ATOM 1016 C C . ALA A 1 140 ? -15.402 15.863 1.809 1.00 52.31 140 ALA A C 1
ATOM 1018 O O . ALA A 1 140 ? -16.365 15.970 2.570 1.00 52.31 140 ALA A O 1
ATOM 1019 N N . ALA A 1 141 ? -14.803 16.923 1.259 1.00 56.81 141 ALA A N 1
ATOM 1020 C CA . ALA A 1 141 ? -15.223 18.298 1.492 1.00 56.81 141 ALA A CA 1
ATOM 1021 C C . ALA A 1 141 ? -16.602 18.582 0.866 1.00 56.81 141 ALA A C 1
ATOM 1023 O O . ALA A 1 141 ? -17.471 19.142 1.529 1.00 56.81 141 ALA A O 1
ATOM 1024 N N . LEU A 1 142 ? -16.851 18.099 -0.357 1.00 62.28 142 LEU A N 1
ATOM 1025 C CA . LEU A 1 142 ? -18.164 18.162 -1.013 1.00 62.28 142 LEU A CA 1
ATOM 1026 C C . LEU A 1 142 ? -19.240 17.403 -0.228 1.00 62.28 142 LEU A C 1
ATOM 1028 O O . LEU A 1 142 ? -20.313 17.948 0.013 1.00 62.28 142 LEU A O 1
ATOM 1032 N N . ALA A 1 143 ? -18.944 16.192 0.250 1.00 63.44 143 ALA A N 1
ATOM 1033 C CA . ALA A 1 143 ? -19.885 15.425 1.067 1.00 63.44 143 ALA A CA 1
ATOM 1034 C C . ALA A 1 143 ? -20.212 16.129 2.399 1.00 63.44 143 ALA A C 1
ATOM 1036 O O . ALA A 1 143 ? -21.354 16.090 2.864 1.00 63.44 143 ALA A O 1
ATOM 1037 N N . ALA A 1 144 ? -19.232 16.804 3.009 1.00 66.50 144 ALA A N 1
ATOM 1038 C CA . ALA A 1 144 ? -19.444 17.608 4.210 1.00 66.50 144 ALA A CA 1
ATOM 1039 C C . ALA A 1 144 ? -20.297 18.860 3.929 1.00 66.50 144 ALA A C 1
ATOM 1041 O O . ALA A 1 144 ? -21.193 19.163 4.722 1.00 66.50 144 ALA A O 1
ATOM 1042 N N . VAL A 1 145 ? -20.075 19.536 2.795 1.00 75.25 145 VAL A N 1
ATOM 1043 C CA . VAL A 1 145 ? -20.881 20.679 2.326 1.00 75.25 145 VAL A CA 1
ATOM 1044 C C . VAL A 1 145 ? -22.320 20.261 2.032 1.00 75.25 145 VAL A C 1
ATOM 1046 O O . VAL A 1 145 ? -23.245 20.904 2.524 1.00 75.25 145 VAL A O 1
ATOM 1049 N N . ASP A 1 146 ? -22.538 19.156 1.320 1.00 74.69 146 ASP A N 1
ATOM 1050 C CA . ASP A 1 146 ? -23.886 18.656 1.016 1.00 74.69 146 ASP A CA 1
ATOM 1051 C C . ASP A 1 146 ? -24.632 18.257 2.306 1.00 74.69 146 ASP A C 1
ATOM 1053 O O . ASP A 1 146 ? -25.821 18.535 2.481 1.00 74.69 146 ASP A O 1
ATOM 1057 N N . SER A 1 147 ? -23.913 17.682 3.274 1.00 68.38 147 SER A N 1
ATOM 1058 C CA . SER A 1 147 ? -24.453 17.367 4.599 1.00 68.38 147 SER A CA 1
ATOM 1059 C C . SER A 1 147 ? -24.800 18.623 5.414 1.00 68.38 147 SER A C 1
ATOM 1061 O O . SER A 1 147 ? -25.782 18.622 6.159 1.00 68.38 147 SER A O 1
ATOM 1063 N N . ALA A 1 148 ? -24.009 19.694 5.294 1.00 71.31 148 ALA A N 1
ATOM 1064 C CA . ALA A 1 148 ? -24.277 20.982 5.932 1.00 71.31 148 ALA A CA 1
ATOM 1065 C C . ALA A 1 148 ? -25.462 21.709 5.277 1.00 71.31 148 ALA A C 1
ATOM 1067 O O . ALA A 1 148 ? -26.316 22.218 5.999 1.00 71.31 148 ALA A O 1
ATOM 1068 N N . SER A 1 149 ? -25.579 21.659 3.945 1.00 73.12 149 SER A N 1
ATOM 1069 C CA . SER A 1 149 ? -26.734 22.170 3.191 1.00 73.12 149 SER A CA 1
ATOM 1070 C C . SER A 1 149 ? -28.042 21.539 3.671 1.00 73.12 149 SER A C 1
ATOM 1072 O O . SER A 1 149 ? -29.006 22.243 3.959 1.00 73.12 149 SER A O 1
ATOM 1074 N N . ALA A 1 150 ? -28.048 20.218 3.870 1.00 74.19 150 ALA A N 1
ATOM 1075 C CA . ALA A 1 150 ? -29.223 19.490 4.348 1.00 74.19 150 ALA A CA 1
ATOM 1076 C C . ALA A 1 150 ? -29.655 19.856 5.783 1.00 74.19 150 ALA A C 1
ATOM 1078 O O . ALA A 1 150 ? -30.782 19.556 6.177 1.00 74.19 150 ALA A O 1
ATOM 1079 N N . ARG A 1 151 ? -28.770 20.470 6.580 1.00 76.56 151 ARG A N 1
ATOM 1080 C CA . ARG A 1 151 ? -29.044 20.897 7.964 1.00 76.56 151 ARG A CA 1
ATOM 1081 C C . ARG A 1 151 ? -29.268 22.398 8.111 1.00 76.56 151 ARG A C 1
ATOM 1083 O O . ARG A 1 151 ? -29.671 22.828 9.187 1.00 76.56 151 ARG A O 1
ATOM 1090 N N . ALA A 1 152 ? -28.979 23.178 7.075 1.00 83.25 152 ALA A N 1
ATOM 1091 C CA . ALA A 1 152 ? -29.045 24.623 7.137 1.00 83.25 152 ALA A CA 1
ATOM 1092 C C . ALA A 1 152 ? -30.516 25.067 7.227 1.00 83.25 152 ALA A C 1
ATOM 1094 O O . ALA A 1 152 ? -31.335 24.745 6.362 1.00 83.25 152 ALA A O 1
ATOM 1095 N N . GLY A 1 153 ? -30.865 25.767 8.303 1.00 82.56 153 GLY A N 1
ATOM 1096 C CA . GLY A 1 153 ? -32.240 26.170 8.611 1.00 82.56 153 GLY A CA 1
ATOM 1097 C C . GLY A 1 153 ? -32.487 27.667 8.448 1.00 82.56 153 GLY A C 1
ATOM 1098 O O . GLY A 1 153 ? -33.640 28.096 8.420 1.00 82.56 153 GLY A O 1
ATOM 1099 N N . SER A 1 154 ? -31.419 28.460 8.337 1.00 89.75 154 SER A N 1
ATOM 1100 C CA . SER A 1 154 ? -31.475 29.916 8.202 1.00 89.75 154 SER A CA 1
ATOM 1101 C C . SER A 1 154 ? -30.777 30.415 6.927 1.00 89.75 154 SER A C 1
ATOM 1103 O O . SER A 1 154 ? -29.840 29.773 6.452 1.00 89.75 154 SER A O 1
ATOM 1105 N N . PRO A 1 155 ? -31.171 31.587 6.387 1.00 88.12 155 PRO A N 1
ATOM 1106 C CA . PRO A 1 155 ? -30.530 32.168 5.201 1.00 88.12 155 PRO A CA 1
ATOM 1107 C C . PRO A 1 155 ? -29.014 32.354 5.354 1.00 88.12 155 PRO A C 1
ATOM 1109 O O . PRO A 1 155 ? -28.258 32.085 4.434 1.00 88.12 155 PRO A O 1
ATOM 1112 N N . GLN A 1 156 ? -28.556 32.721 6.553 1.00 87.12 156 GLN A N 1
ATOM 1113 C CA . GLN A 1 156 ? -27.133 32.909 6.851 1.00 87.12 156 GLN A CA 1
ATOM 1114 C C . GLN A 1 156 ? -26.340 31.595 6.786 1.00 87.12 156 GLN A C 1
ATOM 1116 O O . GLN A 1 156 ? -25.189 31.584 6.356 1.00 87.12 156 GLN A O 1
ATOM 1121 N N . GLU A 1 157 ? -26.947 30.479 7.198 1.00 76.56 157 GLU A N 1
ATOM 1122 C CA . GLU A 1 157 ? -26.331 29.154 7.081 1.00 76.56 157 GLU A CA 1
ATOM 1123 C C . GLU A 1 157 ? -26.310 28.671 5.626 1.00 76.56 157 GLU A C 1
ATOM 1125 O O . GLU A 1 157 ? -25.359 28.002 5.227 1.00 76.56 157 GLU A O 1
ATOM 1130 N N . HIS A 1 158 ? -27.320 29.026 4.823 1.00 81.62 158 HIS A N 1
ATOM 1131 C CA . HIS A 1 158 ? -27.360 28.712 3.388 1.00 81.62 158 HIS A CA 1
ATOM 1132 C C . HIS A 1 158 ? -26.246 29.455 2.643 1.00 81.62 158 HIS A C 1
ATOM 1134 O O . HIS A 1 158 ? -25.479 28.821 1.916 1.00 81.62 158 HIS A O 1
ATOM 1140 N N . ASP A 1 159 ? -26.083 30.752 2.915 1.00 86.69 159 ASP A N 1
ATOM 1141 C CA . ASP A 1 159 ? -25.028 31.583 2.324 1.00 86.69 159 ASP A CA 1
ATOM 1142 C C . ASP A 1 159 ? -23.625 31.077 2.710 1.00 86.69 159 ASP A C 1
ATOM 1144 O O . ASP A 1 159 ? -22.722 31.003 1.876 1.00 86.69 159 ASP A O 1
ATOM 1148 N N . ALA A 1 160 ? -23.430 30.665 3.968 1.00 78.38 160 ALA A N 1
ATOM 1149 C CA . ALA A 1 160 ? -22.156 30.114 4.433 1.00 78.38 160 ALA A CA 1
ATOM 1150 C C . ALA A 1 160 ? -21.797 28.783 3.743 1.00 78.38 160 ALA A C 1
ATOM 1152 O O . ALA A 1 160 ? -20.632 28.549 3.407 1.00 78.38 160 ALA A O 1
ATOM 1153 N N . VAL A 1 161 ? -22.789 27.918 3.507 1.00 82.31 161 VAL A N 1
ATOM 1154 C CA . VAL A 1 161 ? -22.611 26.651 2.781 1.00 82.31 161 VAL A CA 1
ATOM 1155 C C . VAL A 1 161 ? -22.274 26.903 1.309 1.00 82.31 161 VAL A C 1
ATOM 1157 O O . VAL A 1 161 ? -21.396 26.232 0.762 1.00 82.31 161 VAL A O 1
ATOM 1160 N N . GLU A 1 162 ? -22.918 27.884 0.673 1.00 83.12 162 GLU A N 1
ATOM 1161 C CA . GLU A 1 162 ? -22.631 28.263 -0.713 1.00 83.12 162 GLU A CA 1
ATOM 1162 C C . GLU A 1 162 ? -21.205 28.818 -0.865 1.00 83.12 162 GLU A C 1
ATOM 1164 O O . GLU A 1 162 ? -20.457 28.368 -1.735 1.00 83.12 162 GLU A O 1
ATOM 1169 N N . GLN A 1 163 ? -20.784 29.721 0.026 1.00 81.00 163 GLN A N 1
ATOM 1170 C CA . GLN A 1 163 ? -19.425 30.276 0.029 1.00 81.00 163 GLN A CA 1
ATOM 1171 C C . GLN A 1 163 ? -18.356 29.189 0.208 1.00 81.00 163 GLN A C 1
ATOM 1173 O O . GLN A 1 163 ? -17.349 29.185 -0.501 1.00 81.00 163 GLN A O 1
ATOM 1178 N N . ALA A 1 164 ? -18.592 28.219 1.098 1.00 73.44 164 ALA A N 1
ATOM 1179 C CA . ALA A 1 164 ? -17.696 27.077 1.271 1.00 73.44 164 ALA A CA 1
ATOM 1180 C C . ALA A 1 164 ? -17.613 26.207 0.002 1.00 73.44 164 ALA A C 1
ATOM 1182 O O . ALA A 1 164 ? -16.528 25.761 -0.374 1.00 73.44 164 ALA A O 1
ATOM 1183 N N . ARG A 1 165 ? -18.738 25.999 -0.696 1.00 77.06 165 ARG A N 1
ATOM 1184 C CA . ARG A 1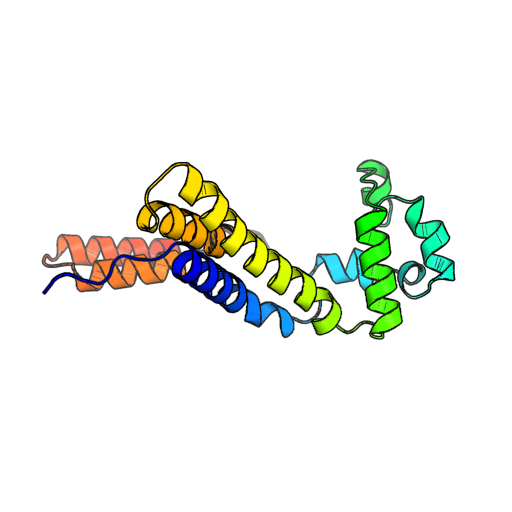 165 ? -18.789 25.248 -1.961 1.00 77.06 165 ARG A CA 1
ATOM 1185 C C . ARG A 1 165 ? -18.010 25.943 -3.077 1.00 77.06 165 ARG A C 1
ATOM 1187 O O . ARG A 1 165 ? -17.315 25.275 -3.839 1.00 77.06 165 ARG A O 1
ATOM 1194 N N . LEU A 1 166 ? -18.114 27.268 -3.156 1.00 79.50 166 LEU A N 1
ATOM 1195 C CA . LEU A 1 166 ? -17.386 28.087 -4.126 1.00 79.50 166 LEU A CA 1
ATOM 1196 C C . LEU A 1 166 ? -15.878 28.069 -3.854 1.00 79.50 166 LEU A C 1
ATOM 1198 O O . LEU A 1 166 ? -15.107 27.847 -4.784 1.00 79.50 166 LEU A O 1
ATOM 1202 N N . ALA A 1 167 ? -15.469 28.203 -2.590 1.00 70.81 167 ALA A N 1
ATOM 1203 C CA . ALA A 1 167 ? -14.064 28.146 -2.186 1.00 70.81 167 ALA A CA 1
ATOM 1204 C C . ALA A 1 167 ? -13.406 26.783 -2.477 1.00 70.81 167 ALA A C 1
ATOM 1206 O O . ALA A 1 167 ? -12.232 26.727 -2.833 1.00 70.81 167 ALA A O 1
ATOM 1207 N N . LEU A 1 168 ? -14.165 25.686 -2.368 1.00 62.91 168 LEU A N 1
ATOM 1208 C CA . LEU A 1 168 ? -13.705 24.337 -2.726 1.00 62.91 168 LEU A CA 1
ATOM 1209 C C . LEU A 1 168 ? -13.672 24.084 -4.244 1.00 62.91 168 LEU A C 1
ATOM 1211 O O . LEU A 1 168 ? -12.951 23.200 -4.697 1.00 62.91 168 LEU A O 1
ATOM 1215 N N . GLY A 1 169 ? -14.459 24.825 -5.032 1.00 60.81 169 GLY A N 1
ATOM 1216 C CA . GLY A 1 169 ? -14.465 24.748 -6.498 1.00 60.81 169 GLY A CA 1
ATOM 1217 C C . GLY A 1 169 ? -13.386 25.606 -7.170 1.00 60.81 169 GLY A C 1
ATOM 1218 O O . GLY A 1 169 ? -13.021 25.347 -8.317 1.00 60.81 169 GLY A O 1
ATOM 1219 N N . SER A 1 170 ? -12.860 26.615 -6.473 1.00 56.25 170 SER A N 1
ATOM 1220 C CA . SER A 1 170 ? -11.733 27.427 -6.929 1.00 56.25 170 SER A CA 1
ATOM 1221 C C . SER A 1 170 ? -10.409 26.736 -6.602 1.00 56.25 170 SER A C 1
ATOM 1223 O O . SER A 1 170 ? -9.912 26.835 -5.485 1.00 56.25 170 SER A O 1
ATOM 1225 N N . ASN A 1 171 ? -9.832 26.033 -7.578 1.00 45.16 171 ASN A N 1
ATOM 1226 C CA . ASN A 1 171 ? -8.462 25.529 -7.490 1.00 45.16 171 ASN A CA 1
ATOM 1227 C C . ASN A 1 171 ? -7.473 26.721 -7.521 1.00 45.16 171 ASN A C 1
ATOM 1229 O O . ASN A 1 171 ? -7.490 27.457 -8.510 1.00 45.16 171 ASN A O 1
ATOM 1233 N N . PRO A 1 172 ? -6.624 26.945 -6.498 1.00 45.09 172 PRO A N 1
ATOM 1234 C CA . PRO A 1 172 ? -5.658 28.045 -6.516 1.00 45.09 172 PRO A CA 1
ATOM 1235 C C . PRO A 1 172 ? -4.544 27.875 -7.567 1.00 45.09 172 PRO A C 1
ATOM 1237 O O . PRO A 1 172 ? -3.915 28.866 -7.932 1.00 45.09 172 PRO A O 1
ATOM 1240 N N . ASP A 1 173 ? -4.344 26.666 -8.105 1.00 46.66 173 ASP A N 1
ATOM 1241 C CA . ASP A 1 173 ? -3.236 26.351 -9.021 1.00 46.66 173 ASP A CA 1
ATOM 1242 C C . ASP A 1 173 ? -3.553 26.573 -10.515 1.00 46.66 173 ASP A C 1
ATOM 1244 O O . ASP A 1 173 ? -2.724 26.291 -11.377 1.00 46.66 173 ASP A O 1
ATOM 1248 N N . SER A 1 174 ? -4.727 27.101 -10.882 1.00 44.81 174 SER A N 1
ATOM 1249 C CA . SER A 1 174 ? -5.058 27.343 -12.300 1.00 44.81 174 SER A CA 1
ATOM 1250 C C . SER A 1 174 ? -4.420 28.606 -12.905 1.00 44.81 174 SER A C 1
ATOM 1252 O O . SER A 1 174 ? -4.766 28.963 -14.028 1.00 44.81 174 SER A O 1
ATOM 1254 N N . ASN A 1 175 ? -3.529 29.292 -12.178 1.00 38.84 175 ASN A N 1
ATOM 1255 C CA . ASN A 1 175 ? -2.899 30.552 -12.595 1.00 38.84 175 ASN A CA 1
ATOM 1256 C C . ASN A 1 175 ? -1.362 30.492 -12.716 1.00 38.84 175 ASN A C 1
ATOM 1258 O O . ASN A 1 175 ? -0.731 31.545 -12.766 1.00 38.84 175 ASN A O 1
ATOM 1262 N N . GLU A 1 176 ? -0.758 29.306 -12.818 1.00 40.94 176 GLU A N 1
ATOM 1263 C CA . GLU A 1 176 ? 0.642 29.170 -13.253 1.00 40.94 176 GLU A CA 1
ATOM 1264 C C . GLU A 1 176 ? 0.792 28.087 -14.334 1.00 40.94 176 GLU A C 1
ATOM 1266 O O . GLU A 1 176 ? 1.260 26.980 -14.076 1.00 40.94 176 GLU A O 1
ATOM 1271 N N . LEU A 1 177 ? 0.392 28.435 -15.563 1.00 35.66 177 LEU A N 1
ATOM 1272 C CA . LEU A 1 177 ? 0.938 27.903 -16.819 1.00 35.66 177 LEU A CA 1
ATOM 1273 C C . LEU A 1 177 ? 1.058 29.039 -17.840 1.00 35.66 177 LEU A C 1
ATOM 1275 O O . LEU A 1 177 ? 0.036 29.721 -18.078 1.00 35.66 177 LEU A O 1
#

pLDDT: mean 85.24, std 16.38, range [35.66, 98.31]

Secondary structure (DSSP, 8-state):
-PPPP--HHHHHHHHHHHHHHHTGGGGGS-S-HHHIIIIIT-GGGGSHHHHHHHTTS-SS-HHHHHHH----HHHHHHHHHHHHHHTS-HHHHHHHHHHHHHHHHHHHHHHHHTTS-HHHHHHHHHHHHHHTGGGSTTHHHHHHHHHHHTT--SHHHHHHHHHHHHHHH--GGGG--

Sequence (177 aa):
MSLPALSVRRAALFAAVVGGLVHLGALWNGFAYDDLLIIAGDPGIHSLQGLWQRLGEPYWPGSFGSQVGAWRPVTTGLWALTWVASSGSTVALHLPAVLLHASVCALVVLLLSELMSAASALFGGLVFAGAYAGVGDTVAALAAVDSASARAGSPQEHDAVEQARLALGSNPDSNEL

Radius of gyration: 21.99 Å; chains: 1; bounding box: 57×46×43 Å